Protein AF-W2XP76-F1 (afdb_monomer_lite)

Foldseek 3Di:
DDDDDDDDDDDDDDPPPPPPPDPDDPQLQFDLVQWDWDWDFDDDPNDTDIAIFGQGGNNHGLVSDDPVSLVSNCVNLVQPPSPPDDSRVSRRSSRVSSVVVVD

Organism: NCBI:txid1317063

Radius of gyration: 21.12 Å; chains: 1; bounding box: 59×66×40 Å

Structure (mmCIF, N/CA/C/O backbone):
data_AF-W2XP76-F1
#
_entry.id   AF-W2XP76-F1
#
loop_
_atom_site.group_PDB
_atom_site.id
_atom_site.type_symbol
_atom_site.label_atom_id
_atom_site.label_alt_id
_atom_site.label_comp_id
_atom_site.label_asym_id
_atom_site.label_entity_id
_atom_site.label_seq_id
_atom_site.pdbx_PDB_ins_code
_atom_site.Cartn_x
_atom_site.Cartn_y
_atom_site.Cartn_z
_atom_site.occupancy
_atom_site.B_iso_or_equiv
_atom_site.auth_seq_id
_atom_site.auth_comp_id
_atom_site.auth_asym_id
_atom_site.auth_atom_id
_atom_site.pdbx_PDB_model_num
ATOM 1 N N . MET A 1 1 ? 44.445 54.026 7.252 1.00 45.41 1 MET A N 1
ATOM 2 C CA . MET A 1 1 ? 43.194 53.700 6.540 1.00 45.41 1 MET A CA 1
ATOM 3 C C . MET A 1 1 ? 42.682 52.391 7.106 1.00 45.41 1 MET A C 1
ATOM 5 O O . MET A 1 1 ? 43.177 51.341 6.731 1.00 45.41 1 MET A O 1
ATOM 9 N N . GLY A 1 2 ? 41.825 52.471 8.122 1.00 47.56 2 GLY A N 1
ATOM 10 C CA . GLY A 1 2 ? 41.214 51.311 8.764 1.00 47.56 2 GLY A CA 1
ATOM 11 C C . GLY A 1 2 ? 39.718 51.390 8.527 1.00 47.56 2 GLY A C 1
ATOM 12 O O . GLY A 1 2 ? 39.092 52.349 8.972 1.00 47.56 2 GLY A O 1
ATOM 13 N N . THR A 1 3 ? 39.178 50.423 7.794 1.00 49.78 3 THR A N 1
ATOM 14 C CA . THR A 1 3 ? 37.748 50.333 7.501 1.00 49.78 3 THR A CA 1
ATOM 15 C C . THR A 1 3 ? 37.202 49.078 8.162 1.00 49.78 3 THR A C 1
ATOM 17 O O . THR A 1 3 ? 37.706 47.976 7.961 1.00 49.78 3 THR A O 1
ATOM 20 N N . VAL A 1 4 ? 36.189 49.298 8.991 1.00 53.53 4 VAL A N 1
ATOM 21 C CA . VAL A 1 4 ? 35.351 48.308 9.663 1.00 53.53 4 VAL A CA 1
ATOM 22 C C . VAL A 1 4 ? 34.511 47.520 8.658 1.00 53.53 4 VAL A C 1
ATOM 24 O O . VAL A 1 4 ? 33.933 48.119 7.757 1.00 53.53 4 VAL A O 1
ATOM 27 N N . VAL A 1 5 ? 34.349 46.211 8.869 1.00 49.09 5 VAL A N 1
ATOM 28 C CA . VAL A 1 5 ? 33.116 45.502 8.492 1.00 49.09 5 VAL A CA 1
ATOM 29 C C . VAL A 1 5 ? 32.799 44.483 9.583 1.00 49.09 5 VAL A C 1
ATOM 31 O O . VAL A 1 5 ? 33.530 43.520 9.799 1.00 49.09 5 VAL A O 1
ATOM 34 N N . ALA A 1 6 ? 31.700 44.734 10.285 1.00 48.16 6 ALA A N 1
ATOM 35 C CA . ALA A 1 6 ? 31.012 43.756 11.104 1.00 48.16 6 ALA A CA 1
ATOM 36 C C . ALA A 1 6 ? 30.174 42.839 10.202 1.00 48.16 6 ALA A C 1
ATOM 38 O O . ALA A 1 6 ? 29.478 43.329 9.316 1.00 48.16 6 ALA A O 1
ATOM 39 N N . ALA A 1 7 ? 30.175 41.537 10.473 1.00 51.09 7 ALA A N 1
ATOM 40 C CA . ALA A 1 7 ? 29.071 40.656 10.110 1.00 51.09 7 ALA A CA 1
ATOM 41 C C . ALA A 1 7 ? 29.022 39.493 11.105 1.00 51.09 7 ALA A C 1
ATOM 43 O O . ALA A 1 7 ? 29.750 38.509 10.995 1.00 51.09 7 ALA A O 1
ATOM 44 N N . ALA A 1 8 ? 28.165 39.647 12.110 1.00 49.84 8 ALA A N 1
ATOM 45 C CA . ALA A 1 8 ? 27.599 38.521 12.826 1.00 49.84 8 ALA A CA 1
ATOM 46 C C . ALA A 1 8 ? 26.721 37.721 11.855 1.00 49.84 8 ALA A C 1
ATOM 48 O O . ALA A 1 8 ? 25.911 38.307 11.137 1.00 49.84 8 ALA A O 1
ATOM 49 N N . LEU A 1 9 ? 26.830 36.394 11.874 1.00 53.00 9 LEU A N 1
ATOM 50 C CA . LEU A 1 9 ? 25.738 35.540 11.431 1.00 53.00 9 LEU A CA 1
ATOM 51 C C . LEU A 1 9 ? 25.608 34.352 12.376 1.00 53.00 9 LEU A C 1
ATOM 53 O O . LEU A 1 9 ? 26.509 33.535 12.557 1.00 53.00 9 LEU A O 1
ATOM 57 N N . SER A 1 10 ? 24.467 34.373 13.044 1.00 54.28 10 SER A N 1
ATOM 58 C CA . SER A 1 10 ? 23.992 33.433 14.035 1.00 54.28 10 SER A CA 1
ATOM 59 C C . SER A 1 10 ? 23.725 32.050 13.437 1.00 54.28 10 SER A C 1
ATOM 61 O O . SER A 1 10 ? 23.266 31.926 12.308 1.00 54.28 10 SER A O 1
ATOM 63 N N . GLN A 1 11 ? 23.988 31.038 14.265 1.00 51.38 11 GLN A N 1
ATOM 64 C CA . GLN A 1 11 ? 23.255 29.779 14.453 1.00 51.38 11 GLN A CA 1
ATOM 65 C C . GLN A 1 11 ? 22.158 29.409 13.436 1.00 51.38 11 GLN A C 1
ATOM 67 O O . GLN A 1 11 ? 21.138 30.087 13.376 1.00 51.38 11 GLN A O 1
ATOM 72 N N . THR A 1 12 ? 22.232 28.173 12.927 1.00 48.31 12 THR A N 1
ATOM 73 C CA .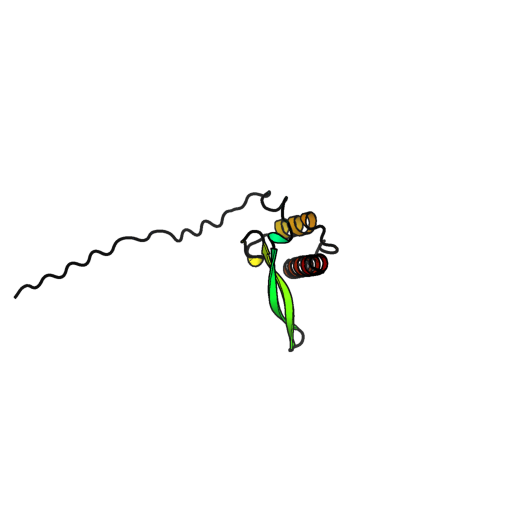 THR A 1 12 ? 21.076 27.264 13.023 1.00 48.31 12 THR A CA 1
ATOM 74 C C . THR A 1 12 ? 21.540 25.843 13.332 1.00 48.31 12 THR A C 1
ATOM 76 O O . THR A 1 12 ? 22.247 25.197 12.564 1.00 48.31 12 THR A O 1
ATOM 79 N N . ARG A 1 13 ? 21.146 25.381 14.519 1.00 50.16 13 ARG A N 1
ATOM 80 C CA . ARG A 1 13 ? 21.095 23.975 14.921 1.00 50.16 13 ARG A CA 1
ATOM 81 C C . ARG A 1 13 ? 20.050 23.220 14.090 1.00 50.16 13 ARG A C 1
ATOM 83 O O . ARG A 1 13 ? 19.118 23.824 13.578 1.00 50.16 13 ARG A O 1
ATOM 90 N N . ALA A 1 14 ? 20.160 21.896 14.171 1.00 49.97 14 ALA A N 1
ATOM 91 C CA . ALA A 1 14 ? 19.147 20.886 13.875 1.00 49.97 14 ALA A CA 1
ATOM 92 C C . ALA A 1 14 ? 19.072 20.401 12.421 1.00 49.97 14 ALA A C 1
ATOM 94 O O . ALA A 1 14 ? 18.340 20.903 11.578 1.00 49.97 14 ALA A O 1
ATOM 95 N N . SER A 1 15 ? 19.746 19.283 12.186 1.00 44.03 15 SER A N 1
ATOM 96 C CA . SER A 1 15 ? 19.096 18.143 11.542 1.00 44.03 15 SER A CA 1
ATOM 97 C C . SER A 1 15 ? 19.539 16.879 12.273 1.00 44.03 15 SER A C 1
ATOM 99 O O . SER A 1 15 ? 20.071 15.944 11.690 1.00 44.03 15 SER A O 1
ATOM 101 N N . ASP A 1 16 ? 19.303 16.860 13.588 1.00 43.59 16 ASP A N 1
ATOM 102 C CA . ASP A 1 16 ? 18.866 15.619 14.219 1.00 43.59 16 ASP A CA 1
ATOM 103 C C . ASP A 1 16 ? 17.486 15.345 13.608 1.00 43.59 16 ASP A C 1
ATOM 105 O O . ASP A 1 16 ? 16.453 15.787 14.114 1.00 43.59 16 ASP A O 1
ATOM 109 N N . VAL A 1 17 ? 17.468 14.690 12.442 1.00 48.91 17 VAL A N 1
ATOM 110 C CA . VAL A 1 17 ? 16.306 13.905 12.030 1.00 48.91 17 VAL A CA 1
ATOM 111 C C . VAL A 1 17 ? 16.245 12.786 13.055 1.00 48.91 17 VAL A C 1
ATOM 113 O O . VAL A 1 17 ? 16.772 11.691 12.877 1.00 48.91 17 VAL A O 1
ATOM 116 N N . ALA A 1 18 ? 15.643 13.113 14.194 1.00 43.97 18 ALA A N 1
ATOM 117 C CA . ALA A 1 18 ? 15.057 12.137 15.068 1.00 43.97 18 ALA A CA 1
ATOM 118 C C . ALA A 1 18 ? 14.006 11.452 14.202 1.00 43.97 18 ALA A C 1
ATOM 120 O O . ALA A 1 18 ? 12.894 11.948 14.056 1.00 43.97 18 ALA A O 1
ATOM 121 N N . THR A 1 19 ? 14.386 10.348 13.557 1.00 54.84 19 THR A N 1
ATOM 122 C CA . THR A 1 19 ? 13.426 9.351 13.104 1.00 54.84 19 THR A CA 1
ATOM 123 C C . THR A 1 19 ? 12.550 9.074 14.315 1.00 54.84 19 THR A C 1
ATOM 125 O O . THR A 1 19 ? 13.075 8.542 15.304 1.00 54.84 19 THR A O 1
ATOM 128 N N . PRO A 1 20 ? 11.266 9.475 14.318 1.00 47.62 20 PRO A N 1
ATOM 129 C CA . PRO A 1 20 ? 10.397 9.059 15.389 1.00 47.62 20 PRO A CA 1
ATOM 130 C C . PRO A 1 20 ? 10.357 7.540 15.274 1.00 47.62 20 PRO A C 1
ATOM 132 O O . PRO A 1 20 ? 9.883 6.978 14.289 1.00 47.62 20 PRO A O 1
ATOM 135 N N . LYS A 1 21 ? 10.961 6.861 16.249 1.00 45.31 21 LYS A N 1
ATOM 136 C CA . LYS A 1 21 ? 10.793 5.427 16.419 1.00 45.31 21 LYS A CA 1
ATOM 137 C C . LYS A 1 21 ? 9.370 5.272 16.935 1.00 45.31 21 LYS A C 1
ATOM 139 O O . LYS A 1 21 ? 9.119 5.343 18.137 1.00 45.31 21 LYS A O 1
ATOM 144 N N . VAL A 1 22 ? 8.429 5.246 15.997 1.00 52.12 22 VAL A N 1
ATOM 145 C CA . VAL A 1 22 ? 7.001 5.236 16.278 1.00 52.12 22 VAL A CA 1
ATOM 146 C C . VAL A 1 22 ? 6.674 3.866 16.851 1.00 52.12 22 VAL A C 1
ATOM 148 O O . VAL A 1 22 ? 6.651 2.851 16.164 1.00 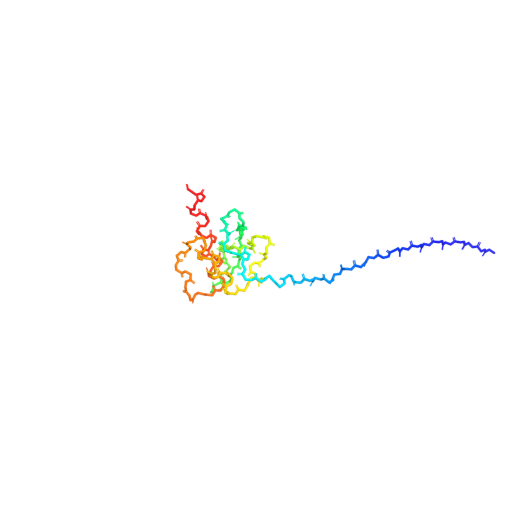52.12 22 VAL A O 1
ATOM 151 N N . ASN A 1 23 ? 6.484 3.831 18.165 1.00 43.22 23 ASN A N 1
ATOM 152 C CA . ASN A 1 23 ? 6.025 2.651 18.874 1.00 43.22 23 ASN A CA 1
ATOM 153 C C . ASN A 1 23 ? 4.623 2.266 18.372 1.00 43.22 23 ASN A C 1
ATOM 155 O O . ASN A 1 23 ? 3.644 2.869 18.785 1.00 43.22 23 ASN A O 1
ATOM 159 N N . GLY A 1 24 ? 4.535 1.261 17.500 1.00 50.28 24 GLY A N 1
ATOM 160 C CA . GLY A 1 24 ? 3.517 0.199 17.452 1.00 50.28 24 GLY A CA 1
ATOM 161 C C . GLY A 1 24 ? 2.020 0.510 17.255 1.00 50.28 24 GLY A C 1
ATOM 162 O O . GLY A 1 24 ? 1.339 -0.376 16.748 1.00 50.28 24 GLY A O 1
ATOM 163 N N . SER A 1 25 ? 1.489 1.685 17.614 1.00 58.12 25 SER A N 1
ATOM 164 C CA . SER A 1 25 ? 0.036 1.957 17.642 1.00 58.12 25 SER A CA 1
ATOM 165 C C . SER A 1 25 ? -0.444 3.053 16.687 1.00 58.12 25 SER A C 1
ATOM 167 O O . SER A 1 25 ? -1.645 3.254 16.543 1.00 58.12 25 SER A O 1
ATOM 169 N N . LEU A 1 26 ? 0.455 3.763 15.997 1.00 65.06 26 LEU A N 1
ATOM 170 C CA . LEU A 1 26 ? 0.078 4.938 15.191 1.00 65.06 26 LEU A CA 1
ATOM 171 C C . LEU A 1 26 ? -0.835 4.598 13.995 1.00 65.06 26 LEU A C 1
ATOM 173 O O . LEU A 1 26 ? -1.540 5.461 13.465 1.00 65.06 26 LEU A O 1
ATOM 177 N N . PHE A 1 27 ? -0.835 3.328 13.590 1.00 68.19 27 PHE A N 1
ATOM 178 C CA . PHE A 1 27 ? -1.510 2.838 12.394 1.00 68.19 27 PHE A CA 1
ATOM 179 C C . PHE A 1 27 ? -2.764 1.989 12.660 1.00 68.19 27 PHE A C 1
ATOM 181 O O . PHE A 1 27 ? -3.295 1.395 11.724 1.00 68.19 27 PHE A O 1
ATOM 188 N N . GLU A 1 28 ? -3.230 1.898 13.911 1.00 67.56 28 GLU A N 1
ATOM 189 C CA . GLU A 1 28 ? -4.466 1.162 14.234 1.00 67.56 28 GLU A CA 1
ATOM 190 C C . GLU A 1 28 ? -5.733 1.904 13.770 1.00 67.56 28 GLU A C 1
ATOM 192 O O . GLU A 1 28 ? -6.690 1.258 13.354 1.00 67.56 28 GLU A O 1
ATOM 197 N N . GLU A 1 29 ? -5.701 3.239 13.737 1.00 73.69 29 GLU A N 1
ATOM 198 C CA . GLU A 1 29 ? -6.776 4.108 13.231 1.00 73.69 29 GLU A CA 1
ATOM 199 C C . GLU A 1 29 ? -6.309 4.872 11.982 1.00 73.69 29 GLU A C 1
ATOM 201 O O . GLU A 1 29 ? -6.099 6.081 12.026 1.00 73.69 29 GLU A O 1
ATOM 206 N N . VAL A 1 30 ? -6.024 4.174 10.882 1.00 81.75 30 VAL A N 1
ATOM 207 C CA . VAL A 1 30 ? -5.720 4.810 9.584 1.00 81.75 30 VAL A CA 1
ATOM 208 C C . VAL A 1 30 ? -6.959 4.746 8.713 1.00 81.75 30 VAL A C 1
ATOM 210 O O . VAL A 1 30 ? -7.511 3.662 8.526 1.00 81.75 30 VAL A O 1
ATOM 213 N N . THR A 1 31 ? -7.362 5.885 8.158 1.00 85.00 31 THR A N 1
ATOM 214 C CA . THR A 1 31 ? -8.438 5.973 7.163 1.00 85.00 31 THR A CA 1
ATOM 215 C C . THR A 1 31 ? -7.865 6.237 5.772 1.00 85.00 31 THR A C 1
ATOM 217 O O . THR A 1 31 ? -6.675 6.514 5.608 1.00 85.00 31 THR A O 1
ATOM 220 N N . PHE A 1 32 ? -8.700 6.141 4.735 1.00 83.44 32 PHE A N 1
ATOM 221 C CA . PHE A 1 32 ? -8.262 6.460 3.377 1.00 83.44 32 PHE A CA 1
ATOM 222 C C . PHE A 1 32 ? -7.890 7.936 3.206 1.00 83.44 32 PHE A C 1
ATOM 224 O O . PHE A 1 32 ? -7.055 8.239 2.359 1.00 83.44 32 PHE A O 1
ATOM 231 N N . GLU A 1 33 ? -8.426 8.850 4.014 1.00 84.75 33 GLU A N 1
ATOM 232 C CA . GLU A 1 33 ? -8.066 10.277 3.985 1.00 84.75 33 GLU A CA 1
ATOM 233 C C . GLU A 1 33 ? -6.586 10.504 4.319 1.00 84.75 33 GLU A C 1
ATOM 235 O O . GLU A 1 33 ? -5.926 11.326 3.686 1.00 84.75 33 GLU A O 1
ATOM 240 N N . ASP A 1 34 ? -6.035 9.691 5.224 1.00 85.81 34 ASP A N 1
ATOM 241 C CA . ASP A 1 34 ? -4.629 9.745 5.629 1.00 85.81 34 ASP A CA 1
ATOM 242 C C . ASP A 1 34 ? -3.657 9.212 4.562 1.00 85.81 34 ASP A C 1
ATOM 244 O O . ASP A 1 34 ? -2.437 9.319 4.723 1.00 85.81 34 ASP A O 1
ATOM 248 N N . VAL A 1 35 ? -4.169 8.578 3.502 1.00 87.12 35 VAL A N 1
ATOM 249 C CA . VAL A 1 35 ? -3.366 7.939 2.455 1.00 87.12 35 VAL A CA 1
ATOM 250 C C . VAL A 1 35 ? -3.245 8.860 1.246 1.00 87.12 35 VAL A C 1
ATOM 252 O O . VAL A 1 35 ? -4.226 9.139 0.555 1.00 87.12 35 VAL A O 1
ATOM 255 N N . ALA A 1 36 ? -2.020 9.255 0.912 1.00 87.56 36 ALA A N 1
ATOM 256 C CA . ALA A 1 36 ? -1.720 9.902 -0.357 1.00 87.56 36 ALA A CA 1
ATOM 257 C C . ALA A 1 36 ? -1.396 8.847 -1.422 1.00 87.56 36 ALA A C 1
ATOM 259 O O 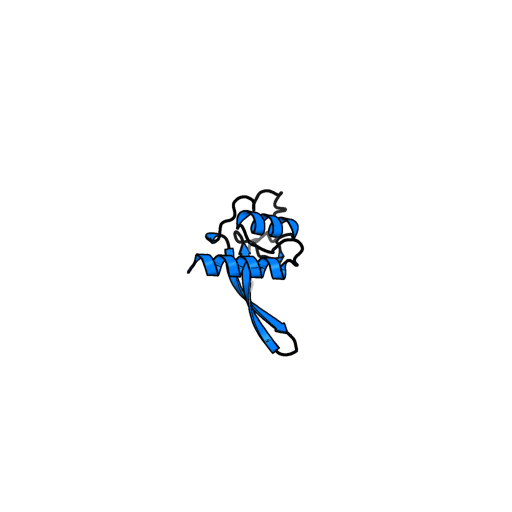. ALA A 1 36 ? -0.469 8.046 -1.263 1.00 87.56 36 ALA A O 1
ATOM 260 N N . VAL A 1 37 ? -2.147 8.866 -2.521 1.00 89.88 37 VAL A N 1
ATOM 261 C CA . VAL A 1 37 ? -1.891 8.029 -3.698 1.00 89.88 37 VAL A CA 1
ATOM 262 C C . VAL A 1 37 ? -1.107 8.847 -4.712 1.00 89.88 37 VAL A C 1
ATOM 264 O O . VAL A 1 37 ? -1.413 10.014 -4.941 1.00 89.88 37 VAL A O 1
ATOM 267 N N . GLY A 1 38 ? -0.110 8.229 -5.325 1.00 86.75 38 GLY A N 1
ATOM 268 C CA . GLY A 1 38 ? 0.633 8.801 -6.436 1.00 86.75 38 GLY A CA 1
ATOM 269 C C . GLY A 1 38 ? 0.923 7.754 -7.496 1.00 86.75 38 GLY A C 1
ATOM 270 O O . GLY A 1 38 ? 0.574 6.579 -7.348 1.00 86.75 38 GLY A O 1
ATOM 271 N N . ASP A 1 39 ? 1.554 8.205 -8.566 1.00 87.19 39 ASP A N 1
ATOM 272 C CA . ASP A 1 39 ? 2.012 7.358 -9.655 1.00 87.19 39 ASP A CA 1
ATOM 273 C C . ASP A 1 39 ? 3.460 6.943 -9.405 1.00 87.19 39 ASP A C 1
ATOM 275 O O . ASP A 1 39 ? 4.319 7.760 -9.078 1.00 87.19 39 ASP A O 1
ATOM 279 N N . GLU A 1 40 ? 3.714 5.646 -9.508 1.00 83.31 40 GLU A N 1
ATOM 280 C CA . GLU A 1 40 ? 5.044 5.062 -9.461 1.00 83.31 40 GLU A CA 1
ATOM 281 C C . GLU A 1 40 ? 5.313 4.408 -10.811 1.00 83.31 40 GLU A C 1
ATOM 283 O O . GLU A 1 40 ? 4.642 3.447 -11.201 1.00 83.31 40 GLU A O 1
ATOM 288 N N . GLU A 1 41 ? 6.304 4.941 -11.517 1.00 83.50 41 GLU A N 1
ATOM 289 C CA . GLU A 1 41 ? 6.851 4.307 -12.706 1.00 83.50 41 GLU A CA 1
ATOM 290 C C . GLU A 1 41 ? 7.655 3.075 -12.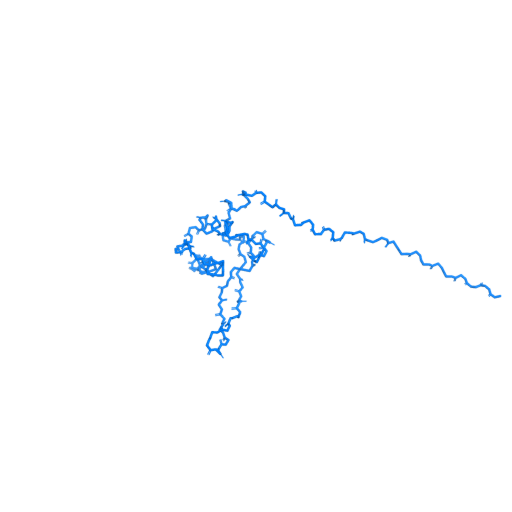290 1.00 83.50 41 GLU A C 1
ATOM 292 O O . GLU A 1 41 ? 8.511 3.122 -11.402 1.00 83.50 41 GLU A O 1
ATOM 297 N N . TYR A 1 42 ? 7.380 1.949 -12.933 1.00 81.12 42 TYR A N 1
ATOM 298 C CA . TYR A 1 42 ? 8.152 0.732 -12.770 1.00 81.12 42 TYR A CA 1
ATOM 299 C C . TYR A 1 42 ? 8.478 0.141 -14.136 1.00 81.12 42 TYR A C 1
ATOM 301 O O . TYR A 1 42 ? 7.636 0.071 -15.030 1.00 81.12 42 TYR A O 1
ATOM 309 N N . GLU A 1 43 ? 9.715 -0.316 -14.292 1.00 82.56 43 GLU A N 1
ATOM 310 C CA . GLU A 1 43 ? 10.121 -1.039 -15.489 1.00 82.56 43 GLU A CA 1
ATOM 311 C C . GLU A 1 43 ? 9.696 -2.504 -15.385 1.00 82.56 43 GLU A C 1
ATOM 313 O O . GLU A 1 43 ? 10.052 -3.227 -14.447 1.00 82.56 43 GLU A O 1
ATOM 318 N N . HIS A 1 44 ? 8.946 -2.969 -16.379 1.00 80.81 44 HIS A N 1
ATOM 319 C CA . HIS A 1 44 ? 8.614 -4.374 -16.534 1.00 80.81 44 HIS A CA 1
ATOM 320 C C . HIS A 1 44 ? 8.861 -4.806 -17.975 1.00 80.81 44 HIS A C 1
ATOM 322 O O . HIS A 1 44 ? 8.244 -4.295 -18.902 1.00 80.81 44 HIS A O 1
ATOM 328 N N . GLN A 1 45 ? 9.776 -5.762 -18.160 1.00 81.38 45 GLN A N 1
ATOM 329 C CA . GLN A 1 45 ? 10.124 -6.319 -19.476 1.00 81.38 45 GLN A CA 1
ATOM 330 C C . GLN A 1 45 ? 10.596 -5.261 -20.495 1.00 81.38 45 GLN A C 1
ATOM 332 O O . GLN A 1 45 ? 10.310 -5.363 -21.683 1.00 81.38 45 GLN A O 1
ATOM 337 N N . GLY A 1 46 ? 11.330 -4.244 -20.028 1.00 86.75 46 GLY A N 1
ATOM 338 C CA . GLY A 1 46 ? 11.841 -3.161 -20.877 1.00 86.75 46 GLY A CA 1
ATOM 339 C C . GLY A 1 46 ? 10.804 -2.095 -21.240 1.00 86.75 46 GLY A C 1
ATOM 340 O O . GLY A 1 46 ? 11.091 -1.235 -22.067 1.00 86.75 46 GLY A O 1
ATOM 341 N N . LEU A 1 47 ? 9.614 -2.143 -20.634 1.00 83.25 47 LEU A N 1
ATOM 342 C CA . LEU A 1 47 ? 8.581 -1.122 -20.763 1.00 83.25 47 LEU A CA 1
ATOM 343 C C . LEU A 1 47 ? 8.435 -0.365 -19.443 1.00 83.25 47 LEU A C 1
ATOM 345 O O . LEU A 1 47 ? 8.311 -0.985 -18.383 1.00 83.25 47 LEU A O 1
ATOM 349 N N . THR A 1 48 ? 8.416 0.964 -19.515 1.00 86.50 48 THR A N 1
ATOM 350 C CA . THR A 1 48 ? 8.040 1.827 -18.391 1.00 86.50 48 THR A CA 1
ATOM 351 C C . THR A 1 48 ? 6.525 1.793 -18.251 1.00 86.50 48 THR A C 1
ATOM 353 O O . THR A 1 48 ? 5.800 2.182 -19.166 1.00 86.50 48 THR A O 1
ATOM 356 N N . LEU A 1 49 ? 6.043 1.278 -17.124 1.00 85.38 49 LEU A N 1
ATOM 357 C CA . LEU A 1 49 ? 4.627 1.215 -16.791 1.00 85.38 49 LEU A CA 1
ATOM 358 C C . LEU A 1 49 ? 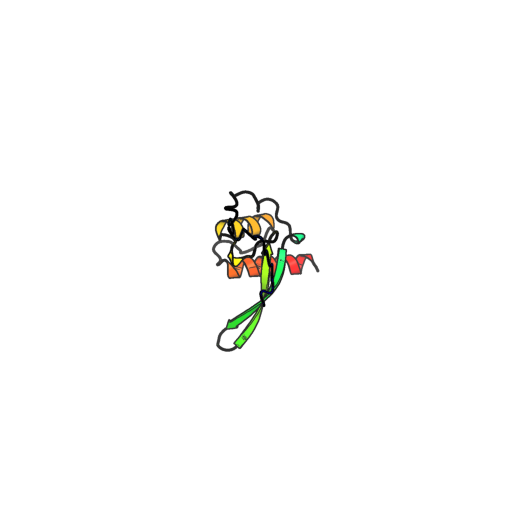4.354 2.101 -15.582 1.00 85.38 49 LEU A C 1
ATOM 360 O O . LEU A 1 49 ? 5.135 2.131 -14.635 1.00 85.38 49 LEU A O 1
ATOM 364 N N . GLU A 1 50 ? 3.210 2.769 -15.578 1.00 85.00 50 GLU A N 1
ATOM 365 C CA . GLU A 1 50 ? 2.732 3.510 -14.414 1.00 85.00 50 GLU A CA 1
ATOM 366 C C . GLU A 1 50 ? 1.828 2.608 -13.568 1.00 85.00 50 GLU A C 1
ATOM 368 O O . GLU A 1 50 ? 0.928 1.933 -14.080 1.00 85.00 50 GLU A O 1
ATOM 373 N N . ARG A 1 51 ? 2.052 2.578 -12.250 1.00 84.19 51 ARG A N 1
ATOM 374 C CA . ARG A 1 51 ? 1.088 2.025 -11.290 1.00 84.19 51 ARG A CA 1
ATOM 375 C C . ARG A 1 51 ? 0.743 3.048 -10.225 1.00 84.19 51 ARG A C 1
ATOM 377 O O . ARG A 1 51 ? 1.608 3.750 -9.712 1.00 84.19 51 ARG A O 1
ATOM 384 N N . LYS A 1 52 ? -0.514 3.034 -9.791 1.00 88.50 52 LYS A N 1
ATOM 385 C CA . LYS A 1 52 ? -0.948 3.784 -8.610 1.00 88.50 52 LYS A CA 1
ATOM 386 C C . LYS A 1 52 ? -0.382 3.138 -7.352 1.00 88.50 52 LYS A C 1
ATOM 388 O O . LYS A 1 52 ? -0.569 1.945 -7.142 1.00 88.50 52 LYS A O 1
ATOM 393 N N . THR A 1 53 ? 0.286 3.890 -6.494 1.00 89.50 53 THR A N 1
ATOM 394 C CA . THR A 1 53 ? 0.829 3.381 -5.230 1.00 89.50 53 THR A CA 1
ATOM 395 C C . THR A 1 53 ? 0.565 4.363 -4.100 1.00 89.50 53 THR A C 1
ATOM 397 O O . THR A 1 53 ? 0.405 5.562 -4.328 1.00 89.50 53 THR A O 1
ATOM 400 N N . ALA A 1 54 ? 0.507 3.868 -2.866 1.00 87.44 54 ALA A N 1
ATOM 401 C CA . ALA A 1 54 ? 0.503 4.742 -1.702 1.00 87.44 54 ALA A CA 1
ATOM 402 C C . ALA A 1 54 ? 1.904 5.359 -1.548 1.00 87.44 54 ALA A C 1
ATOM 404 O O . ALA A 1 54 ? 2.886 4.636 -1.377 1.00 87.44 54 ALA A O 1
ATOM 405 N N . VAL A 1 55 ? 1.998 6.687 -1.624 1.00 88.19 55 VAL A N 1
ATOM 406 C CA . VAL A 1 55 ? 3.261 7.434 -1.494 1.00 88.19 55 VAL A CA 1
ATOM 407 C C . VAL A 1 55 ? 3.525 7.758 -0.030 1.00 88.19 55 VAL A C 1
ATOM 409 O O . VAL A 1 55 ? 4.631 7.543 0.476 1.00 88.19 55 VAL A O 1
ATOM 412 N N . SER A 1 56 ? 2.495 8.222 0.676 1.00 88.12 56 SER A N 1
ATOM 413 C CA . SER A 1 56 ? 2.562 8.496 2.106 1.00 88.12 56 SER A CA 1
ATOM 414 C C . SER A 1 56 ? 1.277 8.101 2.825 1.00 88.12 56 SER A C 1
ATOM 416 O O . SER A 1 56 ? 0.198 8.053 2.238 1.00 88.12 56 SER A O 1
ATOM 418 N N . ILE A 1 57 ? 1.415 7.766 4.105 1.00 88.19 57 ILE A N 1
ATOM 419 C CA . ILE A 1 57 ? 0.326 7.368 4.998 1.00 88.19 57 ILE A CA 1
ATOM 420 C C . ILE A 1 57 ? 0.538 8.125 6.308 1.00 88.19 57 ILE A C 1
ATOM 422 O O . ILE A 1 57 ? 1.615 8.025 6.897 1.00 88.19 57 ILE A O 1
ATOM 426 N N . LYS A 1 58 ? -0.445 8.927 6.737 1.00 85.44 58 LYS A N 1
ATOM 427 C CA . LYS A 1 58 ? -0.331 9.843 7.893 1.00 85.44 58 LYS A CA 1
ATOM 428 C C . LYS A 1 58 ? 0.894 10.770 7.818 1.00 85.44 58 LYS A C 1
ATOM 430 O O . LYS A 1 58 ? 1.569 11.025 8.811 1.00 85.44 58 LYS A O 1
ATOM 435 N N . GLY A 1 59 ? 1.233 11.230 6.612 1.00 84.19 59 GLY A N 1
ATOM 436 C CA . GLY A 1 59 ? 2.405 12.081 6.370 1.00 84.19 59 GLY A CA 1
ATOM 437 C C . GLY A 1 59 ? 3.758 11.354 6.390 1.00 84.19 59 GLY A C 1
ATOM 438 O O . GLY A 1 59 ? 4.781 11.982 6.128 1.00 84.19 59 GLY A O 1
ATOM 439 N N . MET A 1 60 ? 3.793 10.039 6.635 1.00 85.75 60 MET A N 1
ATOM 440 C CA . MET A 1 60 ? 5.010 9.229 6.550 1.00 85.75 60 MET A CA 1
ATOM 441 C C . MET A 1 60 ? 5.137 8.565 5.183 1.00 85.75 60 MET A C 1
ATOM 443 O O . MET A 1 60 ? 4.194 7.943 4.699 1.00 85.75 60 MET A O 1
ATOM 447 N N . ALA A 1 61 ? 6.318 8.649 4.568 1.00 86.25 61 ALA A N 1
ATOM 448 C CA . ALA A 1 61 ? 6.589 7.966 3.307 1.00 86.25 61 ALA A CA 1
ATOM 449 C C . ALA A 1 61 ? 6.513 6.440 3.475 1.00 86.25 61 ALA A C 1
ATOM 451 O O . ALA A 1 61 ? 7.076 5.885 4.419 1.00 86.25 61 ALA A O 1
ATOM 452 N N . VAL A 1 62 ? 5.892 5.741 2.523 1.00 86.25 62 VAL A N 1
ATOM 453 C CA . VAL A 1 62 ? 5.722 4.276 2.582 1.00 86.25 62 VAL A CA 1
ATOM 454 C C . VAL A 1 62 ? 7.055 3.517 2.615 1.00 86.25 62 VAL A C 1
ATOM 456 O O . VAL A 1 62 ? 7.138 2.425 3.180 1.00 86.25 62 VAL A O 1
ATOM 459 N N . SER A 1 63 ? 8.129 4.108 2.088 1.00 83.94 63 SER A N 1
ATOM 460 C CA . SER A 1 63 ? 9.491 3.568 2.187 1.00 83.94 63 SER A CA 1
ATOM 461 C C . SER A 1 63 ? 10.015 3.495 3.628 1.00 83.94 63 SER A C 1
ATOM 463 O O . SER A 1 63 ? 10.782 2.584 3.946 1.00 83.94 63 SER A O 1
ATOM 465 N N . GLN A 1 64 ? 9.577 4.412 4.495 1.00 86.69 64 GLN A N 1
ATOM 466 C CA . GLN A 1 64 ? 9.966 4.498 5.907 1.00 86.69 64 GLN A CA 1
ATOM 467 C C . GLN A 1 64 ? 9.099 3.612 6.813 1.00 86.69 64 GLN A C 1
ATOM 469 O O . GLN A 1 64 ? 9.515 3.277 7.916 1.00 86.69 64 GLN A O 1
ATOM 474 N N . ILE A 1 65 ? 7.914 3.205 6.349 1.00 86.88 65 ILE A N 1
ATOM 475 C CA . ILE A 1 65 ? 6.982 2.365 7.111 1.00 86.88 65 ILE A CA 1
ATOM 476 C C . ILE A 1 65 ? 7.492 0.923 7.143 1.00 86.88 65 ILE A C 1
ATOM 478 O O . ILE A 1 65 ? 7.872 0.343 6.116 1.00 86.88 65 ILE A O 1
ATOM 482 N N . GLU A 1 66 ? 7.492 0.295 8.316 1.00 88.31 66 GLU A N 1
ATOM 483 C CA . GLU A 1 66 ? 7.901 -1.099 8.451 1.00 88.31 66 GLU A CA 1
ATOM 484 C C . GLU A 1 66 ? 6.892 -2.057 7.800 1.00 88.31 66 GLU A C 1
ATOM 486 O O . GLU A 1 66 ? 5.705 -1.777 7.662 1.00 88.31 66 GLU A O 1
ATOM 491 N N . HIS A 1 67 ? 7.338 -3.255 7.400 1.00 88.56 67 HIS A N 1
ATOM 492 C CA . HIS A 1 67 ? 6.440 -4.227 6.749 1.00 88.56 67 HIS A CA 1
ATOM 493 C C . HIS A 1 67 ? 5.296 -4.651 7.679 1.00 88.56 67 HIS A C 1
ATOM 495 O O . HIS A 1 67 ? 4.159 -4.818 7.239 1.00 88.56 67 HIS A O 1
ATOM 501 N N . ARG A 1 68 ? 5.589 -4.762 8.980 1.00 87.69 68 ARG A N 1
ATOM 502 C CA . ARG A 1 68 ? 4.601 -5.061 10.018 1.00 87.69 68 ARG A CA 1
ATOM 503 C C . ARG A 1 68 ? 3.544 -3.962 10.131 1.00 87.69 68 ARG A C 1
ATOM 505 O O . ARG A 1 68 ? 2.364 -4.283 10.212 1.00 87.69 68 ARG A O 1
ATOM 512 N N . GLU A 1 69 ? 3.956 -2.700 10.102 1.00 87.56 69 GLU A N 1
ATOM 513 C CA . GLU A 1 69 ? 3.058 -1.542 10.170 1.00 87.56 69 GLU A CA 1
ATOM 514 C C . GLU A 1 69 ? 2.186 -1.447 8.924 1.00 87.56 69 GLU A C 1
ATOM 516 O O . GLU A 1 69 ? 0.970 -1.326 9.032 1.00 87.56 69 GLU A O 1
ATOM 521 N N . LEU A 1 70 ? 2.776 -1.629 7.741 1.00 87.94 70 LEU A N 1
ATOM 522 C CA . LEU A 1 70 ? 2.045 -1.662 6.476 1.00 87.94 70 LEU A CA 1
ATOM 523 C C . LEU A 1 70 ? 0.973 -2.762 6.470 1.00 87.94 70 LEU A C 1
ATOM 525 O O . LEU A 1 70 ? -0.128 -2.575 5.954 1.00 87.94 70 LEU A O 1
ATOM 529 N N . ARG A 1 71 ? 1.262 -3.901 7.111 1.00 88.88 71 ARG A N 1
ATOM 530 C CA . ARG A 1 71 ? 0.298 -4.986 7.314 1.00 88.88 71 ARG A CA 1
ATOM 531 C C . ARG A 1 71 ? -0.829 -4.595 8.276 1.00 88.88 71 ARG A C 1
ATOM 533 O O . ARG A 1 71 ? -1.967 -5.000 8.039 1.00 88.88 71 ARG A O 1
ATOM 540 N N . SER A 1 72 ? -0.536 -3.836 9.333 1.00 88.56 72 SER A N 1
ATOM 541 C CA . SER A 1 72 ? -1.557 -3.268 10.226 1.00 88.56 72 SER A CA 1
ATOM 542 C C . SER A 1 72 ? -2.438 -2.260 9.492 1.00 88.56 72 SER A C 1
ATOM 544 O O . SER A 1 72 ? -3.655 -2.361 9.594 1.00 88.56 72 SER A O 1
ATOM 546 N N . ILE A 1 73 ? -1.853 -1.389 8.664 1.00 87.69 73 ILE A N 1
ATOM 547 C CA . ILE A 1 73 ? -2.594 -0.436 7.826 1.00 87.69 73 ILE A CA 1
ATOM 548 C C . ILE A 1 73 ? -3.532 -1.173 6.870 1.00 87.69 73 ILE A C 1
ATOM 550 O O . ILE A 1 73 ? -4.718 -0.875 6.809 1.00 87.69 73 ILE A O 1
ATOM 554 N N . CYS A 1 74 ? -3.034 -2.197 6.170 1.00 89.56 74 CYS A N 1
ATOM 555 C CA . CYS A 1 74 ? -3.875 -3.018 5.297 1.00 89.56 74 CYS A CA 1
ATOM 556 C C . CYS A 1 74 ? -5.039 -3.672 6.061 1.00 89.56 74 CYS A C 1
ATOM 558 O O . CYS A 1 74 ? -6.121 -3.832 5.504 1.00 89.56 74 CYS A O 1
ATOM 560 N N . LYS A 1 75 ? -4.823 -4.063 7.326 1.00 89.25 75 LYS A N 1
ATOM 561 C CA . LYS A 1 75 ? -5.876 -4.615 8.188 1.00 89.25 75 LYS A CA 1
ATOM 562 C C . LYS A 1 75 ? -6.901 -3.542 8.574 1.00 89.25 75 LYS A C 1
ATOM 564 O O . LYS A 1 75 ? -8.089 -3.832 8.502 1.00 89.25 75 LYS A O 1
ATOM 569 N N . ALA A 1 76 ? -6.451 -2.350 8.968 1.00 87.38 76 ALA A N 1
ATOM 570 C CA . ALA A 1 76 ? -7.310 -1.224 9.338 1.00 87.38 76 ALA A CA 1
ATOM 571 C C . ALA A 1 76 ? -8.184 -0.769 8.157 1.00 87.38 76 ALA A C 1
ATOM 573 O O . ALA A 1 76 ? -9.387 -0.600 8.306 1.00 87.38 76 ALA A O 1
ATOM 574 N N . LEU A 1 77 ? -7.597 -0.703 6.960 1.00 85.88 77 LEU A N 1
ATOM 575 C CA . LEU A 1 77 ? -8.262 -0.327 5.708 1.00 85.88 77 LEU A CA 1
ATOM 576 C C . LEU A 1 77 ? -9.025 -1.483 5.029 1.00 85.88 77 LEU A C 1
ATOM 578 O O . LEU A 1 77 ? -9.457 -1.351 3.885 1.00 85.88 77 LEU A O 1
ATOM 582 N N . ALA A 1 78 ? -9.139 -2.644 5.687 1.00 87.62 78 ALA A N 1
ATOM 583 C CA . ALA A 1 78 ? -9.800 -3.841 5.158 1.00 87.62 78 ALA A CA 1
ATOM 584 C C . ALA A 1 78 ? -9.364 -4.223 3.721 1.00 87.62 78 ALA A C 1
ATOM 586 O O . ALA A 1 78 ? -10.163 -4.685 2.903 1.00 87.62 78 ALA A O 1
ATOM 587 N N . VAL A 1 79 ? -8.078 -4.043 3.403 1.00 87.75 79 VAL A N 1
ATOM 588 C CA . VAL A 1 79 ? -7.521 -4.325 2.075 1.00 87.75 79 VAL A CA 1
ATOM 589 C C . VAL A 1 79 ? -7.497 -5.841 1.853 1.00 87.75 79 VAL A C 1
ATOM 591 O O . VAL A 1 79 ? -6.932 -6.568 2.671 1.00 87.75 79 VAL A O 1
ATOM 594 N N . PRO A 1 80 ? -8.076 -6.372 0.763 1.00 85.44 80 PRO A N 1
ATOM 595 C CA . PRO A 1 80 ? -8.035 -7.801 0.475 1.00 85.44 80 PRO A CA 1
ATOM 596 C C . PRO A 1 80 ? -6.661 -8.232 -0.057 1.00 85.44 80 PRO A C 1
ATOM 598 O O . PRO A 1 80 ? -5.902 -7.446 -0.615 1.00 85.44 80 PRO A O 1
ATOM 601 N N . GLY A 1 81 ? -6.316 -9.510 0.113 1.00 85.31 81 GLY A N 1
ATOM 602 C CA . GLY A 1 81 ? -5.148 -10.109 -0.548 1.00 85.31 81 GLY A CA 1
ATOM 603 C C . GLY A 1 81 ? -3.771 -9.647 -0.057 1.00 85.31 81 GLY A C 1
ATOM 604 O O . GLY A 1 81 ? -2.774 -10.176 -0.513 1.00 85.31 81 GLY A O 1
ATOM 605 N N . TYR A 1 82 ? -3.664 -8.728 0.903 1.00 88.00 82 TYR A N 1
ATOM 606 C CA . TYR A 1 82 ? -2.380 -8.207 1.403 1.00 88.00 82 TYR A CA 1
ATOM 607 C C . TYR A 1 82 ? -1.497 -9.226 2.152 1.00 88.00 82 TYR A C 1
ATOM 609 O O . TYR A 1 82 ? -0.303 -8.994 2.351 1.00 88.00 82 TYR A O 1
ATOM 617 N N . LYS A 1 83 ? -2.056 -10.348 2.627 1.00 83.25 83 LYS A N 1
ATOM 618 C CA . LYS A 1 83 ? -1.311 -11.324 3.439 1.00 83.25 83 LYS A CA 1
ATOM 619 C C . LYS A 1 83 ? -0.160 -11.928 2.620 1.00 83.25 83 LYS A C 1
ATOM 621 O O . LYS A 1 83 ? -0.367 -12.396 1.512 1.00 83.25 83 LYS A O 1
ATOM 626 N N . ASN A 1 84 ? 1.040 -11.947 3.208 1.00 84.62 84 ASN A N 1
ATOM 627 C CA . ASN A 1 84 ? 2.278 -12.498 2.632 1.00 84.62 84 ASN A CA 1
ATOM 628 C C . ASN A 1 84 ? 2.798 -11.791 1.366 1.00 84.62 84 ASN A C 1
ATOM 630 O O . ASN A 1 84 ? 3.640 -12.339 0.660 1.00 84.62 84 ASN A O 1
ATOM 634 N N . ASN A 1 85 ? 2.358 -10.558 1.112 1.00 88.88 85 ASN A N 1
ATOM 635 C CA . ASN A 1 85 ? 2.846 -9.760 -0.007 1.00 88.88 85 ASN A CA 1
ATOM 636 C C . ASN A 1 85 ? 4.046 -8.871 0.347 1.00 88.88 85 ASN A C 1
ATOM 638 O O . ASN A 1 85 ? 4.321 -8.572 1.513 1.00 88.88 85 ASN A O 1
ATOM 642 N N . LYS A 1 86 ? 4.770 -8.434 -0.689 1.00 89.56 86 LYS A N 1
ATOM 643 C CA . LYS A 1 86 ? 5.851 -7.441 -0.573 1.00 89.56 86 LYS A CA 1
ATOM 644 C C . LYS A 1 86 ? 5.274 -6.061 -0.226 1.00 89.56 86 LYS A C 1
ATOM 646 O O . LYS A 1 86 ? 4.125 -5.780 -0.560 1.00 89.56 86 LYS A O 1
ATOM 651 N N . LYS A 1 87 ? 6.088 -5.180 0.377 1.00 88.38 87 LYS A N 1
ATOM 652 C CA . LYS A 1 87 ? 5.676 -3.801 0.725 1.00 88.38 87 LYS A CA 1
ATOM 653 C C . LYS A 1 87 ? 5.095 -3.042 -0.472 1.00 88.38 87 LYS A C 1
ATOM 655 O O . LYS A 1 87 ? 4.051 -2.421 -0.352 1.00 88.38 87 LYS A O 1
ATOM 660 N N . THR A 1 88 ? 5.741 -3.154 -1.629 1.00 87.12 88 THR A N 1
ATOM 661 C CA . THR A 1 88 ? 5.309 -2.509 -2.879 1.00 87.12 88 THR A CA 1
ATOM 662 C C . THR A 1 88 ? 3.911 -2.947 -3.308 1.00 87.12 88 THR A C 1
ATOM 664 O O . THR A 1 88 ? 3.076 -2.123 -3.658 1.00 87.12 88 THR A O 1
ATOM 667 N N . VAL A 1 89 ? 3.626 -4.247 -3.215 1.00 89.06 89 VAL A N 1
ATOM 668 C CA . VAL A 1 89 ? 2.311 -4.807 -3.546 1.00 89.06 89 VAL A CA 1
ATOM 669 C C . VAL A 1 89 ? 1.262 -4.359 -2.529 1.00 89.06 89 VAL A C 1
ATOM 671 O O . VAL A 1 89 ? 0.163 -3.992 -2.916 1.00 89.06 89 VAL A O 1
ATOM 674 N N . MET A 1 90 ? 1.593 -4.337 -1.236 1.00 90.50 90 MET A N 1
ATOM 675 C CA . MET A 1 90 ? 0.689 -3.819 -0.202 1.00 90.50 90 MET A CA 1
ATOM 676 C C . MET A 1 90 ? 0.347 -2.338 -0.431 1.00 90.50 90 MET A C 1
ATOM 678 O O . MET A 1 90 ? -0.820 -1.972 -0.353 1.00 90.50 90 MET A O 1
ATOM 682 N N . ALA A 1 91 ? 1.335 -1.506 -0.771 1.00 90.19 91 ALA A N 1
ATOM 683 C CA . ALA A 1 91 ? 1.136 -0.090 -1.082 1.00 90.19 91 ALA A CA 1
ATOM 684 C C . ALA A 1 91 ? 0.238 0.116 -2.310 1.00 90.19 91 ALA A C 1
ATOM 686 O O . ALA A 1 91 ? -0.668 0.949 -2.288 1.00 90.19 91 ALA A O 1
ATOM 687 N N . HIS A 1 92 ? 0.443 -0.693 -3.351 1.00 89.62 92 HIS A N 1
ATOM 688 C CA . HIS A 1 92 ? -0.413 -0.711 -4.532 1.00 89.62 92 HIS A CA 1
ATOM 689 C C . HIS A 1 92 ? -1.854 -1.121 -4.190 1.00 89.62 92 HIS A C 1
ATOM 691 O O . HIS A 1 92 ? -2.797 -0.450 -4.592 1.00 89.62 92 HIS A O 1
ATOM 697 N N . LEU A 1 93 ? -2.042 -2.179 -3.392 1.00 90.06 93 LEU A N 1
ATOM 698 C CA . LEU A 1 93 ? -3.372 -2.638 -2.976 1.00 90.06 93 LEU A CA 1
ATOM 699 C C . LEU A 1 93 ? -4.119 -1.591 -2.138 1.00 90.06 93 LEU A C 1
ATOM 701 O O . LEU A 1 93 ? -5.326 -1.433 -2.307 1.00 90.06 93 LEU A O 1
ATOM 705 N N . ILE A 1 94 ? -3.415 -0.864 -1.264 1.00 90.00 94 ILE A N 1
ATOM 706 C CA . ILE A 1 94 ? -3.987 0.256 -0.505 1.00 90.00 94 ILE A CA 1
ATOM 707 C C . ILE A 1 94 ? -4.473 1.351 -1.466 1.00 90.00 94 ILE A C 1
ATOM 709 O O . ILE A 1 94 ? -5.609 1.807 -1.342 1.00 90.00 94 ILE A O 1
ATOM 713 N N . ALA A 1 95 ? -3.649 1.738 -2.445 1.00 89.94 95 ALA A N 1
ATOM 714 C CA . ALA A 1 95 ? -4.020 2.739 -3.443 1.00 89.94 95 ALA A CA 1
ATOM 715 C C . ALA A 1 95 ? -5.228 2.306 -4.286 1.00 89.94 95 ALA A C 1
ATOM 717 O O . ALA A 1 95 ? -6.162 3.083 -4.463 1.00 89.94 95 ALA A O 1
ATOM 718 N N . LEU A 1 96 ? -5.248 1.054 -4.752 1.00 88.56 96 LEU A N 1
ATOM 719 C CA . LEU A 1 96 ? -6.387 0.498 -5.483 1.00 88.56 96 LEU A CA 1
ATOM 720 C C . LEU A 1 96 ? -7.659 0.503 -4.639 1.00 88.56 96 LEU A C 1
ATOM 722 O O . LEU A 1 96 ? -8.731 0.816 -5.146 1.00 88.56 96 LEU A O 1
ATOM 726 N N . LYS A 1 97 ? -7.564 0.136 -3.360 1.00 88.62 97 LYS A N 1
ATOM 727 C CA . LYS A 1 97 ? -8.726 0.103 -2.473 1.00 88.62 97 LYS A CA 1
ATOM 728 C C . LYS A 1 97 ? -9.289 1.508 -2.243 1.00 88.62 97 LYS A C 1
ATOM 730 O O . LYS A 1 97 ? -10.499 1.659 -2.344 1.00 88.62 97 LYS A O 1
ATOM 735 N N . LYS A 1 98 ? -8.424 2.509 -2.037 1.00 87.38 98 LYS A N 1
ATOM 736 C CA . LYS A 1 98 ? -8.820 3.921 -1.942 1.00 87.38 98 LYS A CA 1
ATOM 737 C C . LYS A 1 98 ? -9.563 4.389 -3.196 1.00 87.38 98 LYS A C 1
ATOM 739 O O . LYS A 1 98 ? -10.692 4.842 -3.100 1.00 87.38 98 LYS A O 1
ATOM 744 N N . LEU A 1 99 ? -8.974 4.169 -4.373 1.00 83.62 99 LEU A N 1
ATOM 745 C CA . LEU A 1 99 ? -9.577 4.566 -5.652 1.00 83.62 99 LEU A CA 1
ATOM 746 C C . LEU A 1 99 ? -10.928 3.890 -5.929 1.00 83.62 99 LEU A C 1
ATOM 748 O O . LEU A 1 99 ? -11.724 4.440 -6.674 1.00 83.62 99 LEU A O 1
ATOM 752 N N . ASN A 1 100 ? -11.182 2.706 -5.365 1.00 82.94 100 ASN A N 1
ATOM 753 C CA . ASN A 1 100 ? -12.477 2.033 -5.483 1.00 82.94 100 ASN A CA 1
ATOM 754 C C . ASN A 1 100 ? -13.527 2.536 -4.479 1.00 82.94 100 ASN A C 1
ATOM 756 O O . ASN A 1 100 ? -14.700 2.257 -4.688 1.00 82.94 100 ASN A O 1
ATOM 760 N N . GLU A 1 101 ? -13.136 3.187 -3.379 1.00 73.75 101 GLU A N 1
ATOM 761 C CA . GLU A 1 101 ? -14.085 3.835 -2.454 1.00 73.75 101 GLU A CA 1
ATOM 762 C C . GLU A 1 101 ? -14.384 5.288 -2.841 1.00 73.75 101 GLU A C 1
ATOM 764 O O . GLU A 1 101 ? -15.433 5.806 -2.474 1.00 73.75 101 GLU A O 1
ATOM 769 N N . ASP A 1 102 ? -13.498 5.920 -3.615 1.00 58.47 102 ASP A N 1
ATOM 770 C CA . ASP A 1 102 ? -13.705 7.251 -4.198 1.00 58.47 102 ASP A CA 1
ATOM 771 C C . ASP A 1 102 ? -14.629 7.244 -5.452 1.00 58.47 102 ASP A C 1
ATOM 773 O O . ASP A 1 102 ? -14.856 8.302 -6.043 1.00 58.47 102 ASP A O 1
ATOM 777 N N . VAL A 1 103 ? -15.153 6.078 -5.873 1.00 45.94 103 VAL A N 1
ATOM 778 C CA . VAL A 1 103 ? -16.070 5.877 -7.026 1.00 45.94 103 VAL A CA 1
ATOM 779 C C . VAL A 1 103 ? -17.463 5.485 -6.549 1.00 45.94 103 VAL A C 1
ATOM 781 O O . VAL A 1 103 ? -18.437 6.073 -7.073 1.00 45.94 103 VAL A O 1
#

Sequence (103 aa):
MGTVVAAALSQTRASDVATPKVNGSLFEEVTFEDVAVGDEEYEHQGLTLERKTAVSIKGMAVSQIEHRELRSICKALAVPGYKNNKKTVMAHLIALKKLNEDV

Secondary structure (DSSP, 8-state):
-----------------------S-TTTT--GGGEEEEEEEEEETTEEEEEEEEEEETTEETTTS-HHHHHHHHHHTT-TT-TT--HHHHHHHHHH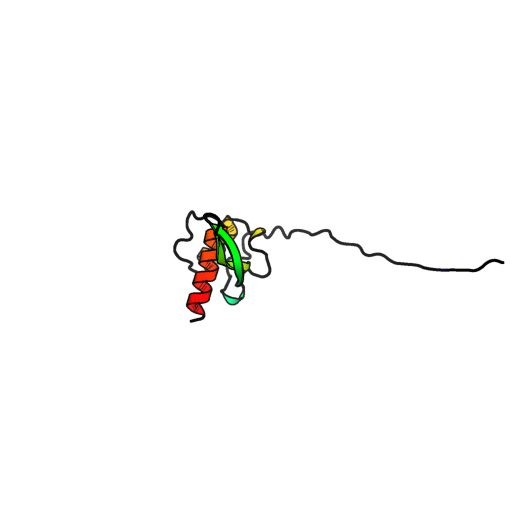HHHHH--

pLDDT: mean 76.1, std 16.5, range [43.22, 90.5]